Protein AF-A0A953LNH3-F1 (afdb_monomer_lite)

Structure (mmCIF, N/CA/C/O backbone):
data_AF-A0A953LNH3-F1
#
_entry.id   AF-A0A953LNH3-F1
#
loop_
_atom_site.group_PDB
_atom_site.id
_atom_site.type_symbol
_atom_site.label_atom_id
_atom_site.label_alt_id
_atom_site.label_comp_id
_atom_site.label_asym_id
_atom_site.label_entity_id
_atom_site.label_seq_id
_atom_site.pdbx_PDB_ins_code
_atom_site.Cartn_x
_atom_site.Cartn_y
_atom_site.Cartn_z
_atom_site.occupancy
_atom_site.B_iso_or_equiv
_atom_site.auth_seq_id
_atom_site.auth_comp_id
_atom_site.auth_asym_id
_atom_site.auth_atom_id
_atom_site.pdbx_PDB_model_num
ATOM 1 N N . MET A 1 1 ? 65.403 1.304 -47.146 1.00 41.88 1 MET A N 1
ATOM 2 C CA . MET A 1 1 ? 64.190 1.959 -47.689 1.00 41.88 1 MET A CA 1
ATOM 3 C C . MET A 1 1 ? 63.127 0.890 -47.858 1.00 41.88 1 MET A C 1
ATOM 5 O O . MET A 1 1 ? 63.447 -0.120 -48.453 1.00 41.88 1 MET A O 1
ATOM 9 N N . TRP A 1 2 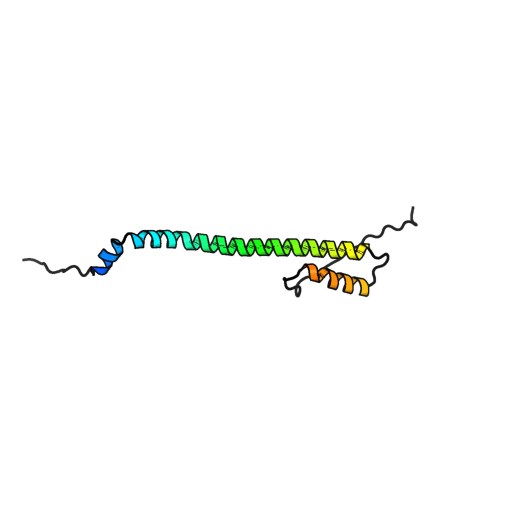? 61.884 0.983 -47.419 1.00 50.47 2 TRP A N 1
ATOM 10 C CA . TRP A 1 2 ? 61.147 1.828 -46.479 1.00 50.47 2 TRP A CA 1
ATOM 11 C C . TRP A 1 2 ? 59.756 1.147 -46.423 1.00 50.47 2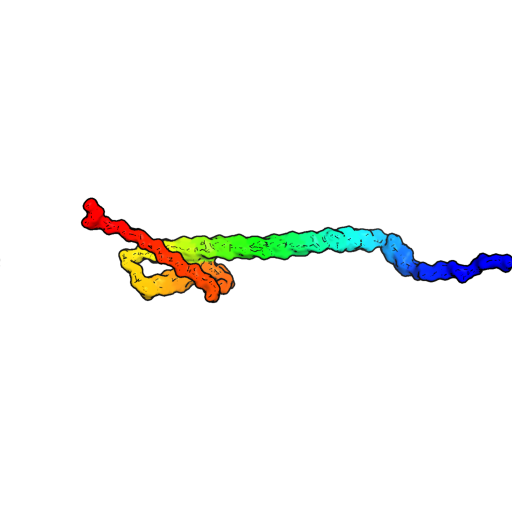 TRP A C 1
ATOM 13 O O . TRP A 1 2 ? 59.344 0.539 -47.412 1.00 50.47 2 TRP A O 1
ATOM 23 N N . GLY A 1 3 ? 59.086 1.133 -45.271 1.00 70.56 3 GLY A N 1
ATOM 24 C CA . GLY A 1 3 ? 57.902 0.294 -45.040 1.00 70.56 3 GLY A CA 1
ATOM 25 C C . GLY A 1 3 ? 56.660 0.662 -45.861 1.00 70.56 3 GLY A C 1
ATOM 26 O O . GLY A 1 3 ? 56.486 1.810 -46.252 1.00 70.56 3 GLY A O 1
ATOM 27 N N . SER A 1 4 ? 55.776 -0.317 -46.090 1.00 69.12 4 SER A N 1
ATOM 28 C CA . SER A 1 4 ? 54.332 -0.107 -46.329 1.00 69.12 4 SER A CA 1
ATOM 29 C C . SER A 1 4 ? 53.583 -1.431 -46.548 1.00 69.12 4 SER A C 1
ATOM 31 O O . SER A 1 4 ? 53.364 -1.881 -47.668 1.00 69.12 4 SER A O 1
ATOM 33 N N . SER A 1 5 ? 53.127 -2.068 -45.468 1.00 59.09 5 SER A N 1
ATOM 34 C CA . SER A 1 5 ? 51.917 -2.909 -45.519 1.00 59.09 5 SER A CA 1
ATOM 35 C C . SER A 1 5 ? 51.393 -3.180 -44.117 1.00 59.09 5 SER A C 1
ATOM 37 O O . SER A 1 5 ? 51.331 -4.312 -43.654 1.00 59.09 5 SER A O 1
ATOM 39 N N . LEU A 1 6 ? 50.975 -2.112 -43.439 1.00 59.00 6 LEU A N 1
ATOM 40 C CA . LEU A 1 6 ? 50.010 -2.229 -42.353 1.00 59.00 6 LEU A CA 1
ATOM 41 C C . LEU A 1 6 ? 48.617 -2.045 -42.973 1.00 59.00 6 LEU A C 1
ATOM 43 O O . LEU A 1 6 ? 48.000 -0.990 -42.857 1.00 59.00 6 LEU A O 1
ATOM 47 N N . LYS A 1 7 ? 48.169 -3.036 -43.757 1.00 54.03 7 LYS A N 1
ATOM 48 C CA . LYS A 1 7 ? 46.812 -3.021 -44.316 1.00 54.03 7 LYS A CA 1
ATOM 49 C C . LYS A 1 7 ? 45.832 -3.056 -43.143 1.00 54.03 7 LYS A C 1
ATOM 51 O O . LYS A 1 7 ? 45.852 -3.966 -42.321 1.00 54.03 7 LYS A O 1
ATOM 56 N N . THR A 1 8 ? 45.042 -1.999 -43.057 1.00 58.62 8 THR A N 1
ATOM 57 C CA . THR A 1 8 ? 44.033 -1.684 -42.050 1.00 58.62 8 THR A CA 1
ATOM 58 C C . THR A 1 8 ? 43.088 -2.861 -41.789 1.00 58.62 8 THR A C 1
ATOM 60 O O . THR A 1 8 ? 42.171 -3.111 -42.565 1.00 58.62 8 THR A O 1
ATOM 63 N N . PHE A 1 9 ? 43.279 -3.549 -40.660 1.00 59.00 9 PHE A N 1
ATOM 64 C CA . PHE A 1 9 ? 42.376 -4.570 -40.109 1.00 59.00 9 PHE A CA 1
ATOM 65 C C . PHE A 1 9 ? 41.160 -3.946 -39.403 1.00 59.00 9 PHE A C 1
ATOM 67 O O . PHE A 1 9 ? 40.743 -4.401 -38.341 1.00 59.00 9 PHE A O 1
ATOM 74 N N . ILE A 1 10 ? 40.583 -2.882 -39.962 1.00 64.12 10 ILE A N 1
ATOM 75 C CA . ILE A 1 10 ? 39.292 -2.388 -39.478 1.00 64.12 10 ILE A CA 1
ATOM 76 C C . ILE A 1 10 ? 38.235 -3.070 -40.346 1.00 64.12 10 ILE A C 1
ATOM 78 O O . ILE A 1 10 ? 38.115 -2.725 -41.522 1.00 64.12 10 ILE A O 1
ATOM 82 N N . PRO A 1 11 ? 37.508 -4.078 -39.830 1.00 67.62 11 PRO A N 1
ATOM 83 C CA . PRO A 1 11 ? 36.510 -4.778 -40.619 1.00 67.62 11 PRO A CA 1
ATOM 84 C C . PRO A 1 11 ? 35.440 -3.777 -41.056 1.00 67.62 11 PRO A C 1
ATOM 86 O O . PRO A 1 11 ? 34.865 -3.079 -40.223 1.00 67.62 11 PRO A O 1
ATOM 89 N N . GLU A 1 12 ? 35.132 -3.736 -42.353 1.00 69.75 12 GLU A N 1
ATOM 90 C CA . GLU A 1 12 ? 34.118 -2.855 -42.961 1.00 69.75 12 GLU A CA 1
ATOM 91 C C . GLU A 1 12 ? 32.764 -2.884 -42.229 1.00 69.75 12 GLU A C 1
ATOM 93 O O . GLU A 1 12 ? 31.994 -1.925 -42.265 1.00 69.75 12 GLU A O 1
ATOM 98 N N . ARG A 1 13 ? 32.491 -3.973 -41.502 1.00 66.00 13 ARG A N 1
ATOM 99 C CA . ARG A 1 13 ? 31.321 -4.137 -40.636 1.00 66.00 13 ARG A CA 1
ATOM 100 C C . ARG A 1 13 ? 31.247 -3.111 -39.501 1.00 66.00 13 ARG A C 1
ATOM 102 O O . ARG A 1 13 ? 30.146 -2.668 -39.205 1.00 66.00 13 ARG A O 1
ATOM 109 N N . LEU A 1 14 ? 32.373 -2.700 -38.910 1.00 69.12 14 LEU A N 1
ATOM 110 C CA . LEU A 1 14 ? 32.406 -1.672 -37.857 1.00 69.12 14 LEU A CA 1
ATOM 111 C C . LEU A 1 14 ? 32.083 -0.281 -38.412 1.00 69.12 14 LEU A C 1
ATOM 113 O O . LEU A 1 14 ? 31.311 0.455 -37.808 1.00 69.12 14 LEU A O 1
ATOM 117 N N . ILE A 1 15 ? 32.610 0.053 -39.592 1.00 70.00 15 ILE A N 1
ATOM 118 C CA . ILE A 1 15 ? 32.325 1.330 -40.265 1.00 70.00 15 ILE A CA 1
ATOM 119 C C . ILE A 1 15 ? 30.859 1.381 -40.705 1.00 70.00 15 ILE A C 1
ATOM 121 O O . ILE A 1 15 ? 30.204 2.407 -40.569 1.00 70.00 15 ILE A O 1
ATOM 125 N N . ARG A 1 16 ? 30.317 0.259 -41.190 1.00 69.12 16 ARG A N 1
ATOM 126 C CA . ARG A 1 16 ? 28.905 0.147 -41.570 1.00 69.12 16 ARG A CA 1
ATOM 127 C C . ARG A 1 16 ? 27.961 0.237 -40.366 1.00 69.12 16 ARG A C 1
ATOM 129 O O . ARG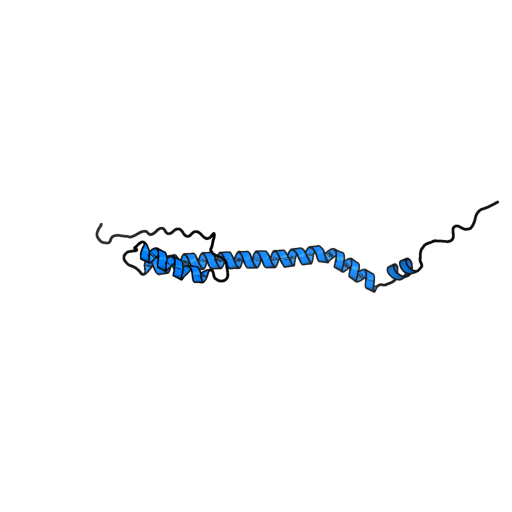 A 1 16 ? 26.898 0.822 -40.511 1.00 69.12 16 ARG A O 1
ATOM 136 N N . LEU A 1 17 ? 28.356 -0.283 -39.200 1.00 66.19 17 LEU A N 1
ATOM 137 C CA . LEU A 1 17 ? 27.599 -0.145 -37.949 1.00 66.19 17 LEU A CA 1
ATOM 138 C C . LEU A 1 17 ? 27.633 1.300 -37.421 1.00 66.19 17 LEU A C 1
ATOM 140 O O . LEU A 1 17 ? 26.614 1.814 -36.982 1.00 66.19 17 LEU A O 1
ATOM 144 N N . ALA A 1 18 ? 28.784 1.974 -37.520 1.00 66.62 18 ALA A N 1
ATOM 145 C CA . ALA A 1 18 ? 28.949 3.373 -37.112 1.00 66.62 18 ALA A CA 1
ATOM 146 C C . ALA A 1 18 ? 28.232 4.378 -38.035 1.00 66.62 18 ALA A C 1
ATOM 148 O O . ALA A 1 18 ? 28.017 5.524 -37.654 1.00 66.62 18 ALA A O 1
ATOM 149 N N . ARG A 1 19 ? 27.883 3.959 -39.255 1.00 66.94 19 ARG A N 1
ATOM 150 C CA . ARG A 1 19 ? 27.213 4.777 -40.275 1.00 66.94 19 ARG A CA 1
ATOM 151 C C . ARG A 1 19 ? 25.711 4.483 -40.377 1.00 66.94 19 ARG A C 1
ATOM 153 O O . ARG A 1 19 ? 25.034 5.073 -41.214 1.00 66.94 19 ARG A O 1
ATOM 160 N N . ASP A 1 20 ? 25.205 3.560 -39.557 1.00 67.12 20 ASP A N 1
ATOM 161 C CA . ASP A 1 20 ? 23.783 3.241 -39.469 1.00 67.12 20 ASP A CA 1
ATOM 162 C C . ASP A 1 20 ? 23.110 4.184 -38.460 1.00 67.12 20 ASP A C 1
ATOM 164 O O . ASP A 1 20 ? 23.220 4.012 -37.245 1.00 67.12 20 ASP A O 1
ATOM 168 N N . GLU A 1 21 ? 22.407 5.200 -38.966 1.00 66.44 21 GLU A N 1
ATOM 169 C CA . GLU A 1 21 ? 21.683 6.185 -38.146 1.00 66.44 21 GLU A CA 1
ATOM 170 C C . GLU A 1 21 ? 20.604 5.539 -37.261 1.00 66.44 21 GLU A C 1
ATOM 172 O O . GLU A 1 21 ? 20.237 6.089 -36.224 1.00 66.44 21 GLU A O 1
ATOM 177 N N . ARG A 1 22 ? 20.149 4.322 -37.600 1.00 66.50 22 ARG A N 1
ATOM 178 C CA . ARG A 1 22 ? 19.214 3.546 -36.769 1.00 66.50 22 ARG A CA 1
ATOM 179 C C . ARG A 1 22 ? 19.851 3.071 -35.459 1.00 66.50 22 ARG A C 1
ATOM 181 O O . ARG A 1 22 ? 19.134 2.830 -34.490 1.00 66.50 22 ARG A O 1
ATOM 188 N N . GLY A 1 23 ? 21.181 2.948 -35.413 1.00 67.06 23 GLY A N 1
ATOM 189 C CA . GLY A 1 23 ? 21.927 2.583 -34.209 1.00 67.06 23 GLY A CA 1
ATOM 190 C C . GLY A 1 23 ? 22.053 3.729 -33.203 1.00 67.06 23 GLY A C 1
ATOM 191 O O . GLY A 1 23 ? 22.107 3.476 -32.002 1.00 67.06 23 GLY A O 1
ATOM 192 N N . VAL A 1 24 ? 22.033 4.983 -33.669 1.00 79.44 24 VAL A N 1
ATOM 193 C CA . VAL A 1 24 ? 22.185 6.172 -32.812 1.00 79.44 24 VAL A CA 1
ATOM 194 C C . VAL A 1 24 ? 21.012 6.295 -31.841 1.00 79.44 24 VAL A C 1
ATOM 196 O O . VAL A 1 24 ? 21.227 6.379 -30.633 1.00 79.44 24 VAL A O 1
ATOM 199 N N . SER A 1 25 ? 19.775 6.168 -32.331 1.00 80.38 25 SER A N 1
ATOM 200 C CA . SER A 1 25 ? 18.587 6.185 -31.467 1.00 80.38 25 SER A CA 1
ATOM 201 C C . SER A 1 25 ? 18.562 5.027 -30.461 1.00 80.38 25 SER A C 1
ATOM 203 O O . SER A 1 25 ? 18.062 5.188 -29.350 1.00 80.38 25 SER A O 1
ATOM 205 N N . ALA A 1 26 ? 19.123 3.862 -30.806 1.00 85.19 26 ALA A N 1
ATOM 206 C CA . ALA A 1 26 ? 19.223 2.734 -29.878 1.00 85.19 26 ALA A CA 1
ATOM 207 C C . ALA A 1 26 ? 20.203 3.017 -28.725 1.00 85.19 26 ALA A C 1
ATOM 209 O O . ALA A 1 26 ? 19.943 2.618 -27.590 1.00 85.19 26 ALA A O 1
ATOM 210 N N . VAL A 1 27 ? 21.300 3.733 -28.992 1.00 86.19 27 VAL A N 1
ATOM 211 C CA . VAL A 1 27 ? 22.271 4.152 -27.967 1.00 86.19 27 VAL A CA 1
ATOM 212 C C . VAL A 1 27 ? 21.679 5.231 -27.059 1.00 86.19 27 VAL A C 1
ATOM 214 O O . VAL A 1 27 ? 21.801 5.132 -25.840 1.00 86.19 27 VAL A O 1
ATOM 217 N N . GLU A 1 28 ? 20.980 6.220 -27.621 1.00 88.81 28 GLU A N 1
ATOM 218 C CA . GLU A 1 28 ? 20.267 7.243 -26.842 1.00 88.81 28 GLU A CA 1
ATOM 219 C C . GLU A 1 28 ? 19.201 6.622 -25.931 1.00 88.81 28 GLU A C 1
ATOM 221 O O . GLU A 1 28 ? 19.131 6.938 -24.741 1.00 88.81 28 GLU A O 1
ATOM 226 N N . PHE A 1 29 ? 18.429 5.667 -26.458 1.00 89.12 29 PHE A N 1
ATOM 227 C CA . PHE A 1 29 ? 17.446 4.923 -25.677 1.00 89.12 29 PHE A CA 1
ATOM 228 C C . PHE A 1 29 ? 18.101 4.093 -24.568 1.00 89.12 29 PHE A C 1
ATOM 230 O O . PHE A 1 29 ? 17.638 4.120 -23.430 1.00 89.12 29 PHE A O 1
ATOM 237 N N . ALA A 1 30 ? 19.210 3.406 -24.858 1.00 93.50 30 ALA A N 1
ATOM 238 C CA . ALA A 1 30 ? 19.938 2.621 -23.865 1.00 93.50 30 ALA A CA 1
ATOM 239 C C . ALA A 1 30 ? 20.482 3.476 -22.706 1.00 93.50 30 ALA A C 1
ATOM 241 O O . ALA A 1 30 ? 20.594 2.970 -21.591 1.00 93.50 30 ALA A O 1
ATOM 242 N N . MET A 1 31 ? 20.777 4.762 -22.934 1.00 93.19 31 MET A N 1
ATOM 243 C CA . MET A 1 31 ? 21.198 5.684 -21.873 1.00 93.19 31 MET A CA 1
ATOM 244 C C . MET A 1 31 ? 20.044 6.106 -20.951 1.00 93.19 31 MET A C 1
ATOM 246 O O . MET A 1 31 ? 20.249 6.218 -19.743 1.00 93.19 31 MET A O 1
ATOM 250 N N . ILE A 1 32 ? 18.832 6.317 -21.479 1.00 94.94 32 ILE A N 1
ATOM 251 C CA . ILE A 1 32 ? 17.662 6.723 -20.670 1.00 94.94 32 ILE A CA 1
ATOM 252 C C . ILE A 1 32 ? 16.891 5.537 -20.075 1.00 94.94 32 ILE A C 1
ATOM 254 O O . ILE A 1 32 ? 16.204 5.693 -19.065 1.00 94.94 32 ILE A O 1
ATOM 258 N N . LEU A 1 33 ? 17.011 4.347 -20.668 1.00 96.38 33 LEU A N 1
ATOM 259 C CA . LEU A 1 33 ? 16.312 3.131 -20.249 1.00 96.38 33 LEU A CA 1
ATOM 260 C C . LEU A 1 33 ? 16.523 2.798 -18.762 1.00 96.38 33 LEU A C 1
ATOM 262 O O . LEU A 1 33 ? 15.521 2.534 -18.096 1.00 96.38 33 LEU A O 1
ATOM 266 N N . PRO A 1 34 ? 17.743 2.859 -18.187 1.00 94.88 34 PRO A N 1
ATOM 267 C CA . PRO A 1 34 ? 17.949 2.608 -16.760 1.00 94.88 34 PRO A CA 1
ATOM 268 C C . PRO A 1 34 ? 17.115 3.533 -15.866 1.00 94.88 34 PRO A C 1
ATOM 270 O O . PRO A 1 34 ? 16.521 3.079 -14.885 1.00 94.88 34 PRO A O 1
ATOM 273 N N . LEU A 1 35 ? 17.010 4.815 -16.231 1.00 9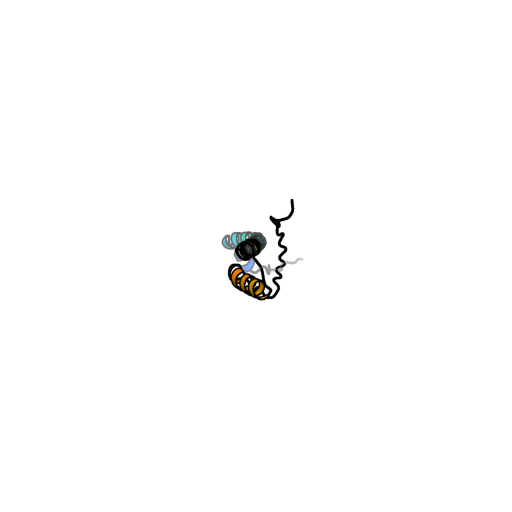7.81 35 LEU A N 1
ATOM 274 C CA . LEU A 1 35 ? 16.187 5.784 -15.510 1.00 97.81 35 LEU A CA 1
ATOM 275 C C . LEU A 1 35 ? 14.696 5.470 -15.677 1.00 97.81 35 LEU A C 1
ATOM 277 O O . LEU A 1 35 ? 13.968 5.453 -14.688 1.00 97.81 35 LEU A O 1
ATOM 281 N N . MET A 1 36 ? 14.244 5.173 -16.900 1.00 98.06 36 MET A N 1
ATOM 282 C CA . MET A 1 36 ? 12.842 4.828 -17.158 1.00 98.06 36 MET A CA 1
ATOM 283 C C . MET A 1 36 ? 12.398 3.584 -16.386 1.00 98.06 36 MET A C 1
ATOM 285 O O . MET A 1 36 ? 11.343 3.606 -15.759 1.00 98.06 36 MET A O 1
ATOM 289 N N . VAL A 1 37 ? 13.208 2.521 -16.388 1.00 97.94 37 VAL A N 1
ATOM 290 C CA . VAL A 1 37 ? 12.915 1.282 -15.650 1.00 97.94 37 VAL A CA 1
ATOM 291 C C . VAL A 1 37 ? 12.865 1.552 -14.148 1.00 97.94 37 VAL A C 1
ATOM 293 O O . VAL A 1 37 ? 11.940 1.096 -13.479 1.00 97.94 37 VAL A O 1
ATOM 296 N N . THR A 1 38 ? 13.807 2.341 -13.625 1.00 98.31 38 THR A N 1
ATOM 297 C CA . THR A 1 38 ? 13.834 2.707 -12.202 1.00 98.31 38 THR A CA 1
ATOM 298 C C . THR A 1 38 ? 12.591 3.498 -11.801 1.00 98.31 38 THR A C 1
ATOM 300 O O . THR A 1 38 ? 11.956 3.176 -10.801 1.00 98.31 38 THR A O 1
ATOM 303 N N . LEU A 1 39 ? 12.208 4.507 -12.589 1.00 98.12 39 LEU A N 1
ATOM 304 C CA . LEU A 1 39 ? 11.014 5.312 -12.325 1.00 98.12 39 LEU A CA 1
ATOM 305 C C . LEU A 1 39 ? 9.727 4.496 -12.462 1.00 98.12 39 LEU A C 1
ATOM 307 O O . LEU A 1 39 ? 8.805 4.679 -11.671 1.00 98.12 39 LEU A O 1
ATOM 311 N N . TYR A 1 40 ? 9.667 3.580 -13.429 1.00 98.19 40 TYR A N 1
ATOM 312 C CA . TYR A 1 40 ? 8.519 2.703 -13.620 1.00 98.19 40 TYR A CA 1
ATOM 313 C C . TYR A 1 40 ? 8.335 1.749 -12.435 1.00 98.19 40 TYR A C 1
ATOM 315 O O . TYR A 1 40 ? 7.278 1.750 -11.806 1.00 98.19 40 TYR A O 1
ATOM 323 N N . LEU A 1 41 ? 9.371 0.977 -12.087 1.00 98.19 41 LEU A N 1
ATOM 324 C CA . LEU A 1 41 ? 9.312 0.036 -10.967 1.00 98.19 41 LEU A CA 1
ATOM 325 C C . LEU A 1 41 ? 9.114 0.772 -9.638 1.00 98.19 41 LEU A C 1
ATOM 327 O O . LEU A 1 41 ? 8.245 0.401 -8.856 1.00 98.19 41 LEU A O 1
ATOM 331 N N . GLY A 1 42 ? 9.847 1.867 -9.416 1.00 98.06 42 GLY A N 1
ATOM 332 C CA . GLY A 1 42 ? 9.689 2.701 -8.227 1.00 98.06 42 GLY A CA 1
ATOM 333 C C . GLY A 1 42 ? 8.274 3.268 -8.098 1.00 98.06 42 GLY A C 1
ATOM 334 O O . GLY A 1 42 ? 7.690 3.221 -7.019 1.00 98.06 42 GLY A O 1
ATOM 335 N N . GLY A 1 43 ? 7.683 3.743 -9.196 1.00 98.12 43 GLY A N 1
ATOM 336 C CA . GLY A 1 43 ? 6.304 4.230 -9.211 1.00 98.12 43 GLY A CA 1
ATOM 337 C C . GLY A 1 43 ? 5.283 3.142 -8.877 1.00 98.12 43 GLY A C 1
ATOM 338 O O . GLY A 1 43 ? 4.372 3.384 -8.083 1.00 98.12 43 GLY A O 1
ATOM 339 N N . VAL A 1 44 ? 5.451 1.938 -9.433 1.00 98.06 44 VAL A N 1
ATOM 340 C CA . VAL A 1 44 ? 4.589 0.781 -9.139 1.00 98.06 44 VAL A CA 1
ATOM 341 C C . VAL A 1 44 ? 4.669 0.402 -7.659 1.00 98.06 44 VAL A C 1
ATOM 343 O O . VAL A 1 44 ? 3.633 0.270 -7.010 1.00 98.06 44 VAL A O 1
ATOM 346 N N . GLU A 1 45 ? 5.871 0.289 -7.094 1.00 96.88 45 GLU A N 1
ATOM 347 C CA . GLU A 1 45 ? 6.058 -0.057 -5.678 1.00 96.88 45 GLU A CA 1
ATOM 348 C C . GLU A 1 45 ? 5.498 1.016 -4.734 1.00 96.88 45 GLU A C 1
ATOM 350 O O . GLU A 1 45 ? 4.778 0.701 -3.786 1.00 96.88 45 GLU A O 1
ATOM 355 N N . VAL A 1 46 ? 5.737 2.301 -5.021 1.00 98.06 46 VAL A N 1
ATOM 356 C CA . VAL A 1 46 ? 5.184 3.411 -4.225 1.00 98.06 46 VAL A CA 1
ATOM 357 C C . VAL A 1 46 ? 3.655 3.425 -4.286 1.00 98.06 46 VAL A C 1
ATOM 359 O O . VAL A 1 46 ? 2.994 3.585 -3.259 1.00 98.06 46 VAL A O 1
ATOM 362 N N . SER A 1 47 ? 3.072 3.222 -5.470 1.00 97.31 47 SER A N 1
ATOM 363 C CA . SER A 1 47 ? 1.617 3.160 -5.643 1.00 97.31 47 SER A CA 1
ATOM 364 C C . SER A 1 47 ? 0.994 1.998 -4.862 1.00 97.31 47 SER A C 1
ATOM 366 O O . SER A 1 47 ? -0.032 2.169 -4.190 1.00 97.31 47 SER A O 1
ATOM 368 N N . GLN A 1 48 ? 1.638 0.828 -4.885 1.00 95.88 48 GLN A N 1
ATOM 369 C CA . GLN A 1 48 ? 1.227 -0.320 -4.079 1.00 95.88 48 GLN A CA 1
ATOM 370 C C . GLN A 1 48 ? 1.338 -0.023 -2.580 1.00 95.88 48 GLN A C 1
ATOM 372 O O . GLN A 1 48 ? 0.378 -0.268 -1.851 1.00 95.88 48 GLN A O 1
ATOM 377 N N . GLY A 1 49 ? 2.440 0.579 -2.125 1.00 95.62 49 GLY A N 1
ATOM 378 C CA . GLY A 1 49 ? 2.626 0.982 -0.729 1.00 95.62 49 GLY A CA 1
ATOM 379 C C . GLY A 1 49 ? 1.532 1.931 -0.230 1.00 95.62 49 GLY A C 1
ATOM 380 O O . GLY A 1 49 ? 0.933 1.691 0.817 1.00 95.62 49 GLY A O 1
ATOM 381 N N . ILE A 1 50 ? 1.188 2.955 -1.018 1.00 97.75 50 ILE A N 1
ATOM 382 C CA . ILE A 1 50 ? 0.085 3.883 -0.706 1.00 97.75 50 ILE A CA 1
ATOM 383 C C . ILE A 1 50 ? -1.262 3.149 -0.660 1.00 97.75 50 ILE A C 1
ATOM 385 O O . ILE A 1 50 ? -2.114 3.442 0.180 1.00 97.75 50 ILE A O 1
ATOM 389 N N . SER A 1 51 ? -1.483 2.197 -1.566 1.00 96.62 51 SER A N 1
ATOM 390 C CA . SER A 1 51 ? -2.721 1.412 -1.598 1.00 96.62 51 SER A CA 1
ATOM 391 C C . SER A 1 51 ? -2.872 0.541 -0.347 1.00 96.62 51 SER A C 1
ATOM 393 O O . SER A 1 51 ? -3.966 0.473 0.218 1.00 96.62 51 SER A O 1
ATOM 395 N N . ILE A 1 52 ? -1.775 -0.056 0.125 1.00 95.69 52 ILE A N 1
ATOM 396 C CA . ILE A 1 52 ? -1.725 -0.818 1.379 1.00 95.69 52 ILE A CA 1
ATOM 397 C C . ILE A 1 52 ? -2.014 0.096 2.576 1.00 95.69 52 ILE A C 1
ATOM 399 O O . ILE A 1 52 ? -2.872 -0.230 3.393 1.00 95.69 52 ILE A O 1
ATOM 403 N N . ASP A 1 53 ? -1.374 1.263 2.661 1.00 95.75 53 ASP A N 1
ATOM 404 C CA . ASP A 1 53 ? -1.584 2.221 3.758 1.00 95.75 53 ASP A CA 1
ATOM 405 C C . ASP A 1 53 ? -3.049 2.688 3.865 1.00 95.75 53 ASP A C 1
ATOM 407 O O . ASP A 1 53 ? -3.665 2.668 4.938 1.00 95.75 53 ASP A O 1
ATOM 411 N N . ARG A 1 54 ? -3.672 2.996 2.722 1.00 96.25 54 ARG A N 1
ATOM 412 C CA . ARG A 1 54 ? -5.104 3.331 2.658 1.00 96.25 54 ARG A CA 1
ATOM 413 C C . ARG A 1 54 ? -5.977 2.196 3.178 1.00 96.25 54 ARG A C 1
ATOM 415 O O . ARG A 1 54 ? -6.938 2.439 3.906 1.00 96.25 54 ARG A O 1
ATOM 422 N N . LYS A 1 55 ? -5.653 0.958 2.812 1.00 95.06 55 LYS A N 1
ATOM 423 C CA . LYS A 1 55 ? -6.376 -0.241 3.249 1.00 95.06 55 LYS A CA 1
ATOM 424 C C . LYS A 1 55 ? -6.228 -0.480 4.751 1.00 95.06 55 LYS A C 1
ATOM 426 O O . LYS A 1 55 ? -7.220 -0.806 5.394 1.00 95.06 55 LYS A O 1
ATOM 431 N N . VAL A 1 56 ? -5.045 -0.243 5.320 1.00 94.19 56 VAL A N 1
ATOM 432 C CA . VAL A 1 56 ? -4.806 -0.296 6.774 1.00 94.19 56 VAL A CA 1
ATOM 433 C C . VAL A 1 56 ? -5.630 0.763 7.503 1.00 94.19 56 VAL A C 1
ATOM 435 O O . VAL A 1 56 ? -6.317 0.446 8.473 1.00 94.19 56 VAL A O 1
ATOM 438 N N . THR A 1 57 ? -5.638 1.997 6.999 1.00 95.44 57 THR A N 1
ATOM 439 C CA . THR A 1 57 ? -6.453 3.083 7.565 1.00 95.44 57 THR A CA 1
ATOM 440 C C . THR A 1 57 ? -7.945 2.748 7.527 1.00 95.44 57 THR A C 1
ATOM 442 O O . THR A 1 57 ? -8.660 2.965 8.507 1.00 95.44 57 THR A O 1
ATOM 445 N N . LEU A 1 58 ? -8.429 2.196 6.412 1.00 95.56 58 LEU A N 1
ATOM 446 C CA . LEU A 1 58 ? -9.819 1.757 6.280 1.00 95.56 58 LEU A CA 1
ATOM 447 C C . LEU A 1 58 ? -10.147 0.618 7.248 1.00 95.56 58 LEU A C 1
ATOM 449 O O . LEU A 1 58 ? -11.166 0.690 7.925 1.00 95.56 58 LEU A O 1
ATOM 453 N N . ALA A 1 59 ? -9.275 -0.384 7.371 1.00 93.75 59 ALA A N 1
ATOM 454 C CA . ALA A 1 59 ? -9.469 -1.489 8.304 1.00 93.75 59 ALA A CA 1
ATOM 455 C C . ALA A 1 59 ? -9.540 -0.997 9.759 1.00 93.75 59 ALA A C 1
ATOM 457 O O . ALA A 1 59 ? -10.439 -1.399 10.494 1.00 93.75 59 ALA A O 1
ATOM 458 N N . ALA A 1 60 ? -8.659 -0.073 10.162 1.00 93.12 60 ALA A N 1
ATOM 459 C CA . ALA A 1 60 ? -8.685 0.526 11.496 1.00 93.12 60 ALA A CA 1
ATOM 460 C C . ALA A 1 60 ? -10.002 1.270 11.779 1.00 93.12 60 ALA A C 1
ATOM 462 O O . ALA A 1 60 ? -10.566 1.131 12.865 1.00 93.12 60 ALA A O 1
ATOM 463 N N . ARG A 1 61 ? -10.530 2.009 10.792 1.00 93.94 61 ARG A N 1
ATOM 464 C CA . ARG A 1 61 ? -11.853 2.647 10.896 1.00 93.94 61 ARG A CA 1
ATOM 465 C C . ARG A 1 61 ? -12.964 1.617 11.035 1.00 93.94 61 ARG A C 1
ATOM 467 O O . ARG A 1 61 ? -13.763 1.727 11.951 1.00 93.94 61 ARG A O 1
ATOM 474 N N . THR A 1 62 ? -12.967 0.573 10.208 1.00 93.56 62 THR A N 1
ATOM 475 C CA . THR A 1 62 ? -13.961 -0.504 10.300 1.00 93.56 62 THR A CA 1
ATOM 476 C C . THR A 1 62 ? -13.943 -1.189 11.667 1.00 93.56 62 THR A C 1
ATOM 478 O O . THR A 1 62 ? -15.004 -1.464 12.217 1.00 93.56 62 THR A O 1
ATOM 481 N N . VAL A 1 63 ? -12.764 -1.427 12.255 1.00 92.31 63 VAL A N 1
ATOM 482 C CA . VAL A 1 63 ? -12.660 -1.951 13.628 1.00 92.31 63 VAL A CA 1
ATOM 483 C C . VAL A 1 63 ? -13.311 -0.996 14.629 1.00 92.31 63 VAL A C 1
ATOM 485 O O . VAL A 1 63 ? -14.100 -1.444 15.461 1.00 92.31 63 VAL A O 1
ATOM 488 N N . ALA A 1 64 ? -13.015 0.304 14.558 1.00 91.50 64 ALA A N 1
ATOM 489 C CA . ALA A 1 64 ? -13.597 1.299 15.458 1.00 91.50 64 ALA A CA 1
ATOM 490 C C . ALA A 1 64 ? -15.127 1.397 15.305 1.00 91.50 64 ALA A C 1
ATOM 492 O O . ALA A 1 64 ? -15.854 1.394 16.301 1.00 91.50 64 ALA A O 1
ATOM 493 N N . ASP A 1 65 ? -15.619 1.409 14.068 1.00 91.31 65 ASP A N 1
ATOM 494 C CA . ASP A 1 65 ? -17.044 1.515 13.759 1.00 91.31 65 ASP A CA 1
ATOM 495 C C . ASP A 1 65 ? -17.816 0.281 14.238 1.00 91.31 65 ASP A C 1
ATOM 497 O O . ASP A 1 65 ? -18.894 0.412 14.809 1.00 91.31 65 ASP A O 1
ATOM 501 N N . LEU A 1 66 ? -17.273 -0.927 14.054 1.00 91.00 66 LEU A N 1
ATOM 502 C CA . LEU A 1 66 ? -17.910 -2.156 14.537 1.00 91.00 66 LEU A CA 1
ATOM 503 C C . LEU A 1 66 ? -17.839 -2.283 16.067 1.00 91.00 66 LEU A C 1
ATOM 505 O O . LEU A 1 66 ? -18.794 -2.735 16.690 1.00 91.00 66 LEU A O 1
ATOM 509 N N . THR A 1 67 ? -16.739 -1.844 16.688 1.00 89.69 67 THR A N 1
ATOM 510 C CA . THR A 1 67 ? -16.592 -1.858 18.155 1.00 89.69 67 THR A CA 1
ATOM 511 C C . THR A 1 67 ? -17.596 -0.925 18.828 1.00 89.69 67 THR A C 1
ATOM 513 O O . THR A 1 67 ? -18.162 -1.267 19.862 1.00 89.69 67 THR A O 1
ATOM 516 N N . THR A 1 68 ? -17.832 0.259 18.260 1.00 89.19 68 THR A N 1
ATOM 517 C CA . THR A 1 68 ? -18.725 1.266 18.860 1.00 89.19 68 THR A CA 1
ATOM 518 C C . THR A 1 68 ? -20.212 0.943 18.703 1.00 89.19 68 THR A C 1
ATOM 520 O O . THR A 1 68 ? -21.036 1.542 19.391 1.00 89.19 68 THR A O 1
ATOM 523 N N . GLN A 1 69 ? -20.570 -0.027 17.858 1.00 87.69 69 GLN A N 1
ATOM 524 C CA . GLN A 1 69 ? -21.953 -0.480 17.683 1.00 87.69 69 GLN A CA 1
ATOM 525 C C . GLN A 1 69 ? -22.457 -1.378 18.821 1.00 87.69 69 GLN A C 1
ATOM 527 O O . GLN A 1 69 ? -23.669 -1.536 18.971 1.00 87.69 69 GLN A O 1
ATOM 532 N N . VAL A 1 70 ? -21.566 -1.954 19.634 1.00 82.00 70 VAL A N 1
ATOM 533 C CA . VAL A 1 70 ? -21.941 -2.846 20.741 1.00 82.00 70 VAL A CA 1
ATOM 534 C C . VAL A 1 70 ? -21.748 -2.168 22.100 1.00 82.00 70 VAL A C 1
ATOM 536 O O . VAL A 1 70 ? -20.765 -1.478 22.353 1.00 82.00 70 VAL A O 1
ATOM 539 N N . THR A 1 71 ? -22.706 -2.355 23.013 1.00 75.56 71 THR A N 1
ATOM 540 C CA . THR A 1 71 ? -22.720 -1.685 24.333 1.00 75.56 71 THR A CA 1
ATOM 541 C C . THR A 1 71 ? -21.688 -2.256 25.312 1.00 75.56 71 THR A C 1
ATOM 543 O O . THR A 1 71 ? -21.226 -1.570 26.228 1.00 75.56 71 THR A O 1
ATOM 546 N N . SER A 1 72 ? -21.344 -3.530 25.136 1.00 77.81 72 SER A N 1
ATOM 547 C CA . SER A 1 72 ? -20.294 -4.236 25.860 1.00 77.81 72 SER A CA 1
ATOM 548 C C . SER A 1 72 ? -19.554 -5.109 24.866 1.00 77.81 72 SER A C 1
ATOM 550 O O . SER A 1 72 ? -20.179 -5.754 24.031 1.00 77.81 72 SER A O 1
ATOM 552 N N . VAL A 1 73 ? -18.233 -5.131 24.974 1.00 80.81 73 VAL A N 1
ATOM 553 C CA . VAL A 1 73 ? -17.358 -5.854 24.058 1.00 80.81 73 VAL A CA 1
ATOM 554 C C . VAL A 1 73 ? -16.793 -7.064 24.793 1.00 80.81 73 VAL A C 1
ATOM 556 O O . VAL A 1 73 ? -16.047 -6.906 25.761 1.00 80.81 73 VAL A O 1
ATOM 559 N N . THR A 1 74 ? -17.152 -8.274 24.364 1.00 84.31 74 THR A N 1
ATOM 560 C CA . THR A 1 74 ? -16.512 -9.507 24.839 1.00 84.31 74 THR A CA 1
ATOM 561 C C . THR A 1 74 ? -15.284 -9.849 23.989 1.00 84.31 74 THR A C 1
ATOM 563 O O . THR A 1 74 ? -15.074 -9.316 22.899 1.00 84.31 74 THR A O 1
ATOM 566 N N . THR A 1 75 ? -14.450 -10.775 24.464 1.00 82.75 75 THR A N 1
ATOM 567 C CA . THR A 1 75 ? -13.298 -11.280 23.694 1.00 82.75 75 THR A CA 1
ATOM 568 C C . THR A 1 75 ? -13.712 -12.001 22.407 1.00 82.75 75 THR A C 1
ATOM 570 O O . THR A 1 75 ? -12.965 -11.990 21.424 1.00 82.75 75 THR A O 1
ATOM 573 N N . THR A 1 76 ? -14.907 -12.596 22.392 1.00 85.88 76 THR A N 1
ATOM 574 C CA . THR A 1 76 ? -15.476 -13.236 21.199 1.00 85.88 76 THR A CA 1
ATOM 575 C C . THR A 1 76 ? -15.889 -12.176 20.182 1.00 85.88 76 THR A C 1
ATOM 577 O O . THR A 1 76 ? -15.464 -12.258 19.032 1.00 85.88 76 THR A O 1
ATOM 580 N N . ASP A 1 77 ? -16.574 -11.115 20.627 1.00 85.44 77 ASP A N 1
ATOM 581 C CA . ASP A 1 77 ? -16.970 -9.998 19.757 1.00 85.44 77 ASP A CA 1
ATOM 582 C C . ASP A 1 77 ? -15.750 -9.335 19.108 1.00 85.44 77 ASP A C 1
ATOM 584 O O . ASP A 1 77 ? -15.746 -9.082 17.908 1.00 85.44 77 ASP A O 1
ATOM 588 N N . LEU A 1 78 ? -14.666 -9.123 19.868 1.00 85.50 78 LEU A N 1
ATOM 589 C CA . LEU A 1 78 ? -13.412 -8.596 19.312 1.00 85.50 78 LEU A CA 1
ATOM 590 C C . LEU A 1 78 ? -12.833 -9.495 18.227 1.00 85.50 78 LEU A C 1
ATOM 592 O O . LEU A 1 78 ? -12.357 -9.002 17.206 1.00 85.50 78 LEU A O 1
ATOM 596 N N . THR A 1 79 ? -12.863 -10.808 18.439 1.00 87.50 79 THR A N 1
ATOM 597 C CA . THR A 1 79 ? -12.343 -11.766 17.461 1.00 87.50 79 THR A CA 1
ATOM 598 C C . THR A 1 79 ? -13.145 -11.705 16.164 1.00 87.50 79 THR A C 1
ATOM 600 O O . THR 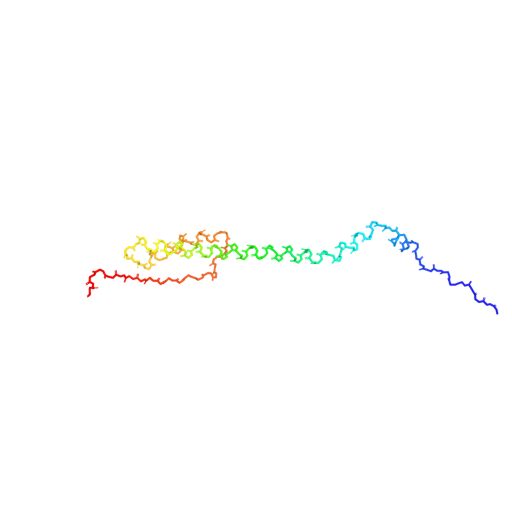A 1 79 ? -12.562 -11.721 15.078 1.00 87.50 79 THR A O 1
ATOM 603 N N . ASP A 1 80 ? -14.466 -11.585 16.259 1.00 88.31 80 ASP A N 1
ATOM 604 C CA . ASP A 1 80 ? -15.343 -11.530 15.092 1.00 88.31 80 ASP A CA 1
ATOM 605 C C . ASP A 1 80 ? -15.273 -10.175 14.374 1.00 88.31 80 ASP A C 1
ATOM 607 O O . ASP A 1 80 ? -15.199 -10.143 13.145 1.00 88.31 80 ASP A O 1
ATOM 611 N N . ILE A 1 81 ? -15.156 -9.066 15.110 1.00 88.50 81 ILE A N 1
ATOM 612 C CA . ILE A 1 81 ? -14.893 -7.728 14.553 1.00 88.50 81 ILE A CA 1
ATOM 613 C C . ILE A 1 81 ? -13.561 -7.708 13.792 1.00 88.50 81 ILE A C 1
ATOM 615 O O . ILE A 1 81 ? -13.476 -7.187 12.675 1.00 88.50 81 ILE A O 1
ATOM 619 N N . LEU A 1 82 ? -12.506 -8.295 14.363 1.00 86.38 82 LEU A N 1
ATOM 620 C CA . LEU A 1 82 ? -11.196 -8.380 13.717 1.00 86.38 82 LEU A CA 1
ATOM 621 C C . LEU A 1 82 ? -11.236 -9.257 12.460 1.00 86.38 82 LEU A C 1
ATOM 623 O O . LEU A 1 82 ? -10.688 -8.874 11.427 1.00 86.38 82 LEU A O 1
ATOM 627 N N . LYS A 1 83 ? -11.938 -10.395 12.494 1.00 87.00 83 LYS A N 1
ATOM 628 C CA . LYS A 1 83 ? -12.148 -11.223 11.296 1.00 87.00 83 LYS A CA 1
ATOM 629 C C . LYS A 1 83 ? -12.924 -10.46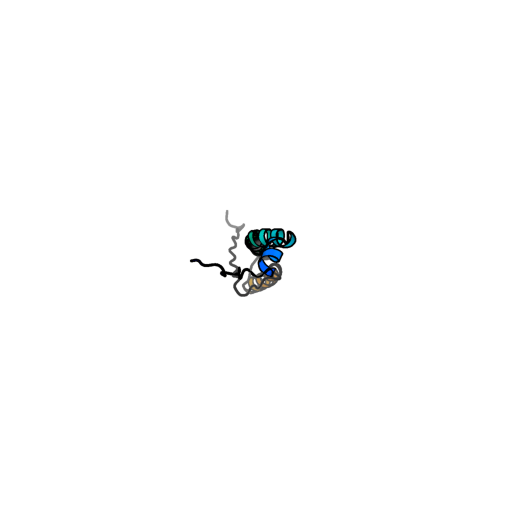9 10.216 1.00 87.00 83 LYS A C 1
ATOM 631 O O . LYS A 1 83 ? -12.487 -10.460 9.068 1.00 87.00 83 LYS A O 1
ATOM 636 N N . ALA A 1 84 ? -14.022 -9.803 10.569 1.00 87.25 84 ALA A N 1
ATOM 637 C CA . ALA A 1 84 ? -14.846 -9.055 9.621 1.00 87.25 84 ALA A CA 1
ATOM 638 C C . ALA A 1 84 ? -14.074 -7.886 8.985 1.00 87.25 84 ALA A C 1
ATOM 640 O O . ALA A 1 84 ? -14.070 -7.727 7.766 1.00 87.25 84 ALA A O 1
ATOM 641 N N . SER A 1 85 ? -13.355 -7.107 9.795 1.00 86.94 85 SER A N 1
ATOM 642 C CA . SER A 1 85 ? -12.533 -5.989 9.314 1.00 86.94 85 SER A CA 1
ATOM 643 C C . SER A 1 85 ? -11.322 -6.431 8.483 1.00 86.94 85 SER A C 1
ATOM 645 O O . SER A 1 85 ? -10.891 -5.691 7.599 1.00 86.94 85 SER A O 1
ATOM 647 N N . SER A 1 86 ? -10.799 -7.647 8.682 1.00 88.31 86 SER A N 1
ATOM 648 C CA . SER A 1 86 ? -9.666 -8.161 7.898 1.00 88.31 86 SER A CA 1
ATOM 649 C C . SER A 1 86 ? -9.971 -8.310 6.402 1.00 88.31 86 SER A C 1
ATOM 651 O O . SER A 1 86 ? -9.072 -8.161 5.574 1.00 88.31 86 SER A O 1
ATOM 653 N N . ALA A 1 87 ? -11.244 -8.493 6.032 1.00 90.38 87 ALA A N 1
ATOM 654 C CA . ALA A 1 87 ? -11.678 -8.526 4.637 1.00 90.38 87 ALA A CA 1
ATOM 655 C C . ALA A 1 87 ? -11.404 -7.199 3.901 1.00 90.38 87 ALA A C 1
ATOM 657 O O . ALA A 1 87 ? -11.196 -7.192 2.687 1.00 90.38 87 ALA A O 1
ATOM 658 N N . VAL A 1 88 ? -11.331 -6.075 4.628 1.00 92.44 88 VAL A N 1
ATOM 659 C CA . VAL A 1 88 ? -11.011 -4.753 4.064 1.00 92.44 88 VAL A CA 1
ATOM 660 C C . VAL A 1 88 ? -9.592 -4.719 3.500 1.00 92.44 88 VAL A C 1
ATOM 662 O O . VAL A 1 88 ? -9.365 -4.057 2.485 1.00 92.44 88 VAL A O 1
ATOM 665 N N . LEU A 1 89 ? -8.662 -5.471 4.101 1.00 92.19 89 LEU A N 1
ATOM 666 C CA . LEU A 1 89 ? -7.256 -5.550 3.690 1.00 92.19 89 LEU A CA 1
ATOM 667 C C . LEU A 1 89 ? -7.040 -6.365 2.409 1.00 92.19 89 LEU A C 1
ATOM 669 O O . LEU A 1 89 ? -5.948 -6.316 1.849 1.00 92.19 89 LEU A O 1
ATOM 673 N N . ALA A 1 90 ? -8.056 -7.062 1.891 1.00 92.75 90 ALA A N 1
ATOM 674 C CA . ALA A 1 90 ? -7.928 -7.798 0.639 1.00 92.75 90 ALA A CA 1
ATOM 675 C C . ALA A 1 90 ? -7.483 -6.874 -0.522 1.00 92.75 90 ALA A C 1
ATOM 677 O O . ALA A 1 90 ? -7.968 -5.734 -0.626 1.00 92.75 90 ALA A O 1
ATOM 678 N N . PRO A 1 91 ? -6.592 -7.347 -1.417 1.00 92.25 91 PRO A N 1
ATOM 679 C CA . PRO A 1 91 ? -6.040 -8.709 -1.517 1.00 92.25 91 PRO A CA 1
ATOM 680 C C . PRO A 1 91 ? -4.715 -8.933 -0.750 1.00 92.25 91 PRO A C 1
ATOM 682 O O . PRO A 1 91 ? -4.016 -9.908 -1.016 1.00 92.25 91 PRO A O 1
ATOM 685 N N . TYR A 1 92 ? -4.324 -8.038 0.161 1.00 91.25 92 TYR A N 1
ATOM 686 C CA . TYR A 1 92 ? -3.009 -8.088 0.805 1.00 91.25 92 TYR A CA 1
ATOM 687 C C . TYR A 1 92 ? -2.946 -9.127 1.941 1.00 91.25 92 TYR A C 1
ATOM 689 O O . TYR A 1 92 ? -3.908 -9.266 2.702 1.00 91.25 92 TYR A O 1
ATOM 697 N N . PRO A 1 93 ? -1.822 -9.857 2.094 1.00 89.12 93 PRO A N 1
ATOM 698 C CA . PRO A 1 93 ? -1.668 -10.855 3.146 1.00 89.12 93 PRO A CA 1
ATOM 699 C C . PRO A 1 93 ? -1.605 -10.200 4.530 1.00 89.12 93 PRO A C 1
ATOM 701 O O . PRO A 1 93 ? -0.874 -9.238 4.754 1.00 89.12 93 PRO A O 1
ATOM 704 N N . ILE A 1 94 ? -2.340 -10.772 5.484 1.00 86.12 94 ILE A N 1
ATOM 705 C CA . ILE A 1 94 ? -2.498 -10.231 6.844 1.00 86.12 94 ILE A CA 1
ATOM 706 C C . ILE A 1 94 ? -1.698 -10.996 7.908 1.00 86.12 94 ILE A C 1
ATOM 708 O O . ILE A 1 94 ? -1.836 -10.715 9.092 1.00 86.12 94 ILE A O 1
ATOM 712 N N . SER A 1 95 ? -0.850 -11.954 7.515 1.00 86.75 95 SER A N 1
ATOM 713 C CA . SER A 1 95 ? -0.143 -12.857 8.444 1.00 86.75 95 SER A CA 1
ATOM 714 C C . SER A 1 95 ? 0.721 -12.133 9.483 1.00 86.75 95 SER A C 1
ATOM 716 O O . SER A 1 95 ? 0.890 -12.631 10.591 1.00 86.75 95 SER A O 1
ATOM 718 N N . ASN A 1 96 ? 1.246 -10.956 9.133 1.00 86.06 96 ASN A N 1
ATOM 719 C CA . ASN A 1 96 ? 2.084 -10.128 10.006 1.00 86.06 96 ASN A CA 1
ATOM 720 C C . ASN A 1 96 ? 1.348 -8.894 10.557 1.00 86.06 96 ASN A C 1
ATOM 722 O O . ASN A 1 96 ? 1.950 -8.095 11.276 1.00 86.06 96 ASN A O 1
ATOM 726 N N . ALA A 1 97 ? 0.072 -8.702 10.209 1.00 83.81 97 ALA A N 1
ATOM 727 C CA . ALA A 1 97 ? -0.701 -7.552 10.655 1.00 83.81 97 ALA A CA 1
ATOM 728 C C . ALA A 1 97 ? -1.064 -7.701 12.139 1.00 83.81 97 ALA A C 1
ATOM 730 O O . ALA A 1 97 ? -1.545 -8.746 12.576 1.00 83.81 97 ALA A O 1
ATOM 731 N N . LYS A 1 98 ? -0.851 -6.640 12.921 1.00 86.81 98 LYS A N 1
ATOM 732 C CA . LYS A 1 98 ? -1.264 -6.562 14.327 1.00 86.81 98 LYS A CA 1
ATOM 733 C C . LYS A 1 98 ? -2.245 -5.414 14.485 1.00 86.81 98 LYS A C 1
ATOM 735 O O . LYS A 1 98 ? -1.972 -4.308 14.028 1.00 86.81 98 LYS A O 1
ATOM 740 N N . VAL A 1 99 ? -3.359 -5.677 15.155 1.00 84.94 99 VAL A N 1
ATOM 741 C CA . VAL A 1 99 ? -4.373 -4.669 15.469 1.00 84.94 99 VAL A CA 1
ATOM 742 C C . VAL A 1 99 ? -4.437 -4.524 16.982 1.00 84.94 99 VAL A C 1
ATOM 744 O O . VAL A 1 99 ? -4.539 -5.517 17.698 1.00 84.94 99 VAL A O 1
ATOM 747 N N . SER A 1 100 ? -4.352 -3.286 17.461 1.00 86.56 100 SER A N 1
ATOM 748 C CA . SER A 1 100 ? -4.567 -2.934 18.863 1.00 86.56 100 SER A CA 1
ATOM 749 C C . SER A 1 100 ? -5.739 -1.971 18.940 1.00 86.56 100 SER A C 1
ATOM 751 O O . SER A 1 100 ? -5.862 -1.076 18.103 1.00 86.56 100 SER A O 1
ATOM 753 N N . LEU A 1 101 ? -6.599 -2.169 19.932 1.00 84.31 101 LEU A N 1
ATOM 754 C CA . LEU A 1 101 ? -7.810 -1.392 20.130 1.00 84.31 101 LEU A CA 1
ATOM 755 C C . LEU A 1 101 ? -7.828 -0.862 21.560 1.00 84.31 101 LEU A C 1
ATOM 757 O O . LEU A 1 101 ? -7.657 -1.618 22.514 1.00 84.31 101 LEU A O 1
ATOM 761 N N . ALA A 1 102 ? -8.070 0.437 21.692 1.00 85.56 102 ALA A N 1
ATOM 762 C CA . ALA A 1 102 ? -8.326 1.089 22.963 1.00 85.56 102 ALA A CA 1
ATOM 763 C C . ALA A 1 102 ? -9.685 1.789 22.881 1.00 85.56 102 ALA A C 1
ATOM 765 O O . ALA A 1 102 ? -9.957 2.509 21.921 1.00 85.56 102 ALA A O 1
ATOM 766 N N . SER A 1 103 ? -10.536 1.573 23.882 1.00 82.62 103 SER A N 1
ATOM 767 C CA . SER A 1 103 ? -11.870 2.169 23.969 1.00 82.62 103 SER A CA 1
ATOM 768 C C . SER A 1 103 ? -12.018 2.949 25.268 1.00 82.62 103 SER A C 1
ATOM 770 O O . SER A 1 103 ? -11.628 2.460 26.329 1.00 82.62 103 SER A O 1
ATOM 772 N N . ILE A 1 104 ? -12.637 4.125 25.199 1.00 83.62 104 ILE A N 1
ATOM 773 C CA . ILE A 1 104 ? -12.995 4.930 26.369 1.00 83.62 104 ILE A CA 1
ATOM 774 C C . ILE A 1 104 ? -14.516 4.908 26.493 1.00 83.62 104 ILE A C 1
ATOM 776 O O . ILE A 1 104 ? -15.220 5.224 25.536 1.00 83.62 104 ILE A O 1
ATOM 780 N N . LYS A 1 105 ? -15.022 4.539 27.671 1.00 79.38 105 LYS A N 1
ATOM 781 C CA . LYS A 1 105 ? -16.451 4.555 27.991 1.00 79.38 105 LYS A CA 1
ATOM 782 C C . LYS A 1 105 ? -16.726 5.679 28.984 1.00 79.38 105 LYS A C 1
ATOM 784 O O . LYS A 1 105 ? -16.094 5.727 30.035 1.00 79.38 105 LYS A O 1
ATOM 789 N N . ILE A 1 106 ? -17.672 6.556 28.657 1.00 80.62 106 ILE A N 1
ATOM 790 C CA . ILE A 1 106 ? -18.180 7.576 29.579 1.00 80.62 106 ILE A CA 1
ATOM 791 C C . ILE A 1 106 ? -19.392 6.975 30.294 1.00 80.62 106 ILE A C 1
ATOM 793 O O . ILE A 1 106 ? -20.348 6.552 29.645 1.00 80.62 106 ILE A O 1
ATOM 797 N N . ASP A 1 107 ? -19.323 6.880 31.619 1.00 80.88 107 ASP A N 1
ATOM 798 C CA . ASP A 1 107 ? -20.432 6.413 32.449 1.00 80.88 107 ASP A CA 1
ATOM 799 C C . ASP A 1 107 ? -21.370 7.587 32.757 1.00 80.88 107 ASP A C 1
ATOM 801 O O . ASP A 1 107 ? -20.937 8.604 33.296 1.00 80.88 107 ASP A O 1
ATOM 805 N N . ALA A 1 108 ? -22.651 7.452 32.411 1.00 73.62 108 ALA A N 1
ATOM 806 C CA . ALA A 1 108 ? -23.662 8.483 32.638 1.00 73.62 108 ALA A CA 1
ATOM 807 C C . ALA A 1 108 ? -24.053 8.633 34.123 1.00 73.62 108 ALA A C 1
ATOM 809 O O . ALA A 1 108 ? -24.732 9.592 34.476 1.00 73.62 108 ALA A O 1
ATOM 810 N N . ASN A 1 109 ? -23.621 7.712 34.994 1.00 72.00 109 ASN A N 1
ATOM 811 C CA . ASN A 1 109 ? -23.996 7.684 36.412 1.00 72.00 109 ASN A CA 1
ATOM 812 C C . ASN A 1 109 ? -22.981 8.348 37.361 1.00 72.00 109 ASN A C 1
ATOM 814 O O . ASN A 1 109 ? -23.098 8.194 38.578 1.00 72.00 109 ASN A O 1
ATOM 818 N N . LYS A 1 110 ? -21.983 9.076 36.848 1.00 56.59 110 LYS A N 1
ATOM 819 C CA . LYS A 1 110 ? -21.045 9.845 37.679 1.00 56.59 110 LYS A CA 1
ATOM 820 C C . LYS A 1 110 ? -20.978 11.303 37.228 1.00 56.59 110 LYS A C 1
ATOM 822 O O . LYS A 1 110 ? -20.245 11.629 36.299 1.00 56.59 110 LYS A O 1
ATOM 827 N N . THR A 1 111 ? -21.763 12.139 37.907 1.00 50.12 111 THR A N 1
ATOM 828 C CA . THR A 1 111 ? -21.572 13.597 38.013 1.00 50.12 111 THR A CA 1
ATOM 829 C C . THR A 1 111 ? -20.418 13.925 38.942 1.00 50.12 111 THR A C 1
ATOM 831 O O . THR A 1 111 ? -20.356 13.269 40.009 1.00 50.12 111 THR A O 1
#

Secondary structure (DSSP, 8-state):
-----------HHHHHHHT-HHHHHHHHHHHHHHHHHHHHHHHHHHHHHHHHHHHHHHHHHHHHHHHHTSSS--HHHHHHHHHHHHGGGTTS--TT-----------TT--

pLDDT: mean 83.71, std 13.04, range [41.88, 98.31]

Foldseek 3Di:
DDDDDPPDPPPVVVVVCVPPPVVVVVVVCVVCVVVVVCCVVVVVVVVVVVVQVVLVVQLLVQLVVQVVVDPDADPVSSVVSNVVSVVSNPPDDCPPPDDDDDDDDDDPPDD

Sequence (111 aa):
MWGSSLKTFIPERLIRLARDERGVSAVEFAMILPLMVTLYLGGVEVSQGISIDRKVTLAARTVADLTTQVTSVTTTDLTDILKASSAVLAPYPISNAKVSLASIKIDANKT

Radius of gyration: 33.06 Å; chains: 1; bounding box: 88×27×86 Å